Protein AF-C1BQA5-F1 (afdb_monomer)

Organism: Caligus rogercresseyi (NCBI:txid217165)

Secondary structure (DSSP, 8-state):
---PPPHHHHHHHTS-----GGGT-TT--SSEEETTEEE--TT--EEEEE-TTT--EEEEEE---HHHHHHHHHHHHHHHHHHTTS-HHHHHHHHHHHHHHHHHTHHHHHHHHHHHH---HHHHHHHHHHHHHHHHHHHHHTT-------------------

Sequence (162 aa):
MNRILSKSEYLFLHSKHTYSVRQISTLIEPKAFVNGSWVSSNSGAVFSVHDPSNGSHLIDVPDMDEHDTTKAILAASRAFKSWKETTGKERSQILRRFFNVCQEHQEELARILTLEQGKPLPEAKGEIVYGNSYLEWFSEEARRGYGDVSIERLSRIHKVQM

Solvent-accessible surface area (backbone atoms only — not comparable to full-atom values): 9691 Å² total; per-residue (Å²): 134,88,78,80,74,49,73,65,58,51,44,59,75,69,45,95,64,92,56,60,54,72,79,75,38,89,84,70,64,72,41,45,81,47,84,94,39,79,39,72,23,86,86,67,41,62,47,78,43,42,26,69,86,77,65,46,75,50,47,58,35,48,48,66,52,72,67,50,50,49,51,40,52,54,39,50,59,58,49,43,67,59,57,71,72,53,51,36,64,59,53,15,53,52,31,42,50,50,33,52,54,52,60,75,40,37,71,58,54,13,50,53,49,20,46,62,69,50,51,57,56,73,58,27,41,51,48,49,54,56,59,40,48,52,34,47,52,51,19,59,51,42,66,62,82,75,8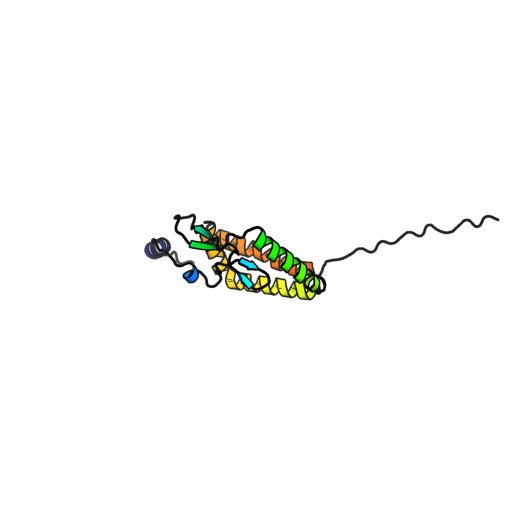2,86,86,84,81,79,79,77,78,77,91,78,83,89,74,134

Mean predicted aligned error: 9.85 Å

Foldseek 3Di:
DDDDDDPVSVVVVVPDDPDALCVLDVPD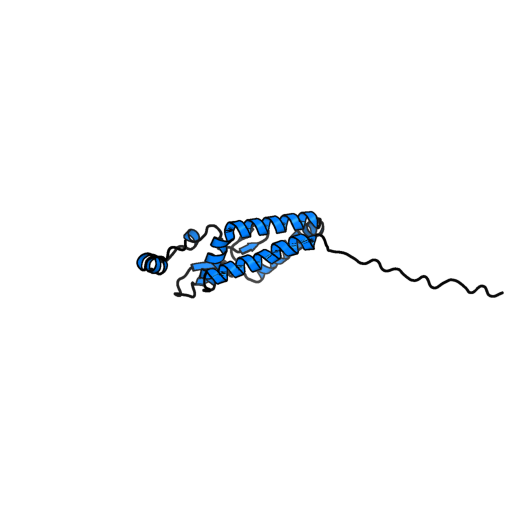DQADQALNDGDAAPVNDWDWFAFPVPRHTHGIHHPHDPVNVVRRVVSVVVVCVVVVVDALLVQLVVLVVVLVVLVVCLQSQLSVCCRRPVDDSVVSSVVSVVVSVVSNVSSVCSNVPDDDDDDDPDPDDDDPDD

Structure (mmCIF, N/CA/C/O backbone):
data_AF-C1BQA5-F1
#
_entry.id   AF-C1BQA5-F1
#
loop_
_atom_site.group_PDB
_atom_site.id
_atom_site.type_symbol
_atom_site.label_atom_id
_atom_site.label_alt_id
_atom_site.label_comp_id
_atom_site.label_asym_id
_atom_site.label_entity_id
_atom_site.label_seq_id
_atom_site.pdbx_PDB_ins_code
_atom_site.Cartn_x
_atom_site.Cartn_y
_atom_site.Cartn_z
_atom_site.occupancy
_atom_site.B_iso_or_equiv
_atom_site.auth_seq_id
_atom_site.auth_comp_id
_atom_site.auth_asym_id
_atom_site.auth_atom_id
_atom_site.pdbx_PDB_model_num
ATOM 1 N N . MET A 1 1 ? -19.105 -27.573 2.600 1.00 31.92 1 MET A N 1
ATOM 2 C CA . MET A 1 1 ? -20.212 -27.844 3.545 1.00 31.92 1 MET A CA 1
ATOM 3 C C . MET A 1 1 ? -20.204 -26.700 4.553 1.00 31.92 1 MET A C 1
ATOM 5 O O . MET A 1 1 ? -19.365 -26.691 5.442 1.00 31.92 1 MET A O 1
ATOM 9 N N . ASN A 1 2 ? -21.005 -25.654 4.318 1.00 35.59 2 ASN A N 1
ATOM 10 C CA . ASN A 1 2 ? -20.942 -24.411 5.097 1.00 35.59 2 ASN A CA 1
ATOM 11 C C . ASN A 1 2 ? -21.650 -24.612 6.438 1.00 35.59 2 ASN A C 1
ATOM 13 O O . ASN A 1 2 ? -22.877 -24.650 6.494 1.00 35.59 2 ASN A O 1
ATOM 17 N N . ARG A 1 3 ? -20.872 -24.787 7.510 1.00 49.88 3 ARG A N 1
ATOM 18 C CA . ARG A 1 3 ? -21.404 -24.886 8.869 1.00 49.88 3 ARG A CA 1
ATOM 19 C C . ARG A 1 3 ? -21.921 -23.511 9.292 1.00 49.88 3 ARG A C 1
ATOM 21 O O . ARG A 1 3 ? -21.149 -22.567 9.419 1.00 49.88 3 ARG A O 1
ATOM 28 N N . ILE A 1 4 ? -23.233 -23.419 9.493 1.00 49.12 4 ILE A N 1
ATOM 29 C CA . ILE A 1 4 ? -23.885 -22.254 10.092 1.00 49.12 4 ILE A CA 1
ATOM 30 C C . ILE A 1 4 ? -23.420 -22.181 11.549 1.00 49.12 4 ILE A C 1
ATOM 32 O O . ILE A 1 4 ? -23.564 -23.152 12.295 1.00 49.12 4 ILE A O 1
ATOM 36 N N . LEU A 1 5 ? -22.810 -21.056 11.923 1.00 45.22 5 LEU A N 1
ATOM 37 C CA . LEU A 1 5 ? -22.354 -20.812 13.289 1.00 45.22 5 LEU A CA 1
ATOM 38 C C . LEU A 1 5 ? -23.560 -20.767 14.233 1.00 45.22 5 LEU A C 1
ATOM 40 O O . LEU A 1 5 ? -24.602 -20.189 13.921 1.00 45.22 5 LEU A O 1
ATOM 44 N N . SER A 1 6 ? -23.413 -21.398 15.392 1.00 55.81 6 SER A N 1
ATOM 45 C CA . SER A 1 6 ? -24.415 -21.395 16.452 1.00 55.81 6 SER A CA 1
ATOM 46 C C . SER A 1 6 ? -24.659 -19.975 16.967 1.00 55.81 6 SER A C 1
ATOM 48 O O . SER A 1 6 ? -23.781 -19.114 16.924 1.00 55.81 6 SER A O 1
ATOM 50 N N . LYS A 1 7 ? -25.852 -19.720 17.513 1.00 46.25 7 LYS A N 1
ATOM 51 C CA . LYS A 1 7 ? -26.213 -18.406 18.069 1.00 46.25 7 LYS A CA 1
ATOM 52 C C . LYS A 1 7 ? -25.239 -17.950 19.169 1.00 46.25 7 LYS A C 1
ATOM 54 O O . LYS A 1 7 ? -25.018 -16.755 19.306 1.00 46.25 7 LYS A O 1
ATOM 59 N N . SER A 1 8 ? -24.614 -18.882 19.896 1.00 42.12 8 SER A N 1
ATOM 60 C CA . SER A 1 8 ? -23.537 -18.603 20.857 1.00 42.12 8 SER A CA 1
ATOM 61 C C . SER A 1 8 ? -22.206 -18.239 20.198 1.00 42.12 8 SER A C 1
ATOM 63 O O . SER A 1 8 ? -21.546 -17.339 20.690 1.00 42.12 8 SER A O 1
ATOM 65 N N . GLU A 1 9 ? -21.819 -18.866 19.081 1.00 50.47 9 GLU A N 1
ATOM 66 C CA . GLU A 1 9 ? -20.633 -18.463 18.299 1.00 50.47 9 GLU A CA 1
ATOM 67 C C . GLU A 1 9 ? -20.854 -17.090 17.636 1.00 50.47 9 GLU A C 1
ATOM 69 O O . GLU A 1 9 ? -19.953 -16.255 17.606 1.00 50.47 9 GLU A O 1
ATOM 74 N N . TYR A 1 10 ? -22.079 -16.814 17.179 1.00 49.88 10 TYR A N 1
ATOM 75 C CA . TYR A 1 10 ? -22.463 -15.512 16.635 1.00 49.88 10 TYR A CA 1
ATOM 76 C C . TYR A 1 10 ? -22.448 -14.428 17.721 1.00 49.88 10 TYR A C 1
ATOM 78 O O . TYR A 1 10 ? -21.870 -13.367 17.526 1.00 49.88 10 TYR A O 1
ATOM 86 N N . LEU A 1 11 ? -23.016 -14.700 18.900 1.00 40.97 11 LEU A N 1
ATOM 87 C CA . LEU A 1 11 ? -22.986 -13.777 20.040 1.00 40.97 11 LEU A CA 1
ATOM 88 C C . LEU A 1 11 ? -21.598 -13.654 20.684 1.00 40.97 11 LEU A C 1
ATOM 90 O O . LEU A 1 11 ? -21.316 -12.614 21.256 1.00 40.97 11 LEU A O 1
ATOM 94 N N . PHE A 1 12 ? -20.718 -14.651 20.561 1.00 48.50 12 PHE A N 1
ATOM 95 C CA . PHE A 1 12 ? -19.306 -14.555 20.954 1.00 48.50 12 PHE A CA 1
ATOM 96 C C . PHE A 1 12 ? -18.530 -13.612 20.024 1.00 48.50 12 PHE A C 1
ATOM 98 O O . PHE A 1 12 ? -17.755 -12.787 20.494 1.00 48.50 12 PHE A O 1
ATOM 105 N N . LEU A 1 13 ? -18.817 -13.644 18.718 1.00 47.22 13 LEU A N 1
ATOM 106 C CA . LEU A 1 13 ? -18.288 -12.665 17.760 1.00 47.22 13 LEU A CA 1
ATOM 107 C C . LEU A 1 13 ? -18.836 -11.242 17.982 1.00 47.22 13 LEU A C 1
ATOM 109 O O . LEU A 1 13 ? -18.157 -10.281 17.645 1.00 47.22 13 LEU A O 1
ATOM 113 N N . HIS A 1 14 ? -20.032 -11.102 18.566 1.00 42.47 14 HIS A N 1
ATOM 114 C CA . HIS A 1 14 ? -20.693 -9.811 18.833 1.00 42.47 14 HIS A CA 1
ATOM 115 C C . HIS A 1 14 ? -20.703 -9.436 20.332 1.00 42.47 14 HIS A C 1
ATOM 117 O O . HIS A 1 14 ? -21.406 -8.515 20.753 1.00 42.47 14 HIS A O 1
ATOM 123 N N . SER A 1 15 ? -19.940 -10.161 21.154 1.00 35.53 15 SER A N 1
ATOM 124 C CA . SER A 1 15 ? -19.760 -9.902 22.581 1.00 35.53 15 SER A CA 1
ATOM 125 C C . SER A 1 15 ? -18.833 -8.706 22.737 1.00 35.53 15 SER A C 1
ATOM 127 O O . SER A 1 15 ? -17.758 -8.680 22.144 1.00 35.53 15 SER A O 1
ATOM 129 N N . LYS A 1 16 ? -19.267 -7.720 23.531 1.00 43.41 16 LYS A N 1
ATOM 130 C CA . LYS A 1 16 ? -18.541 -6.493 23.881 1.00 43.41 16 LYS A CA 1
ATOM 131 C C . LYS A 1 16 ? -17.107 -6.811 24.310 1.00 43.41 16 LYS A C 1
ATOM 133 O O . LYS A 1 16 ? -16.848 -7.101 25.476 1.00 43.41 16 LYS A O 1
ATOM 138 N N . HIS A 1 17 ? -16.180 -6.734 23.372 1.00 42.66 17 HIS A N 1
ATOM 139 C CA . HIS A 1 17 ? -14.775 -6.973 23.621 1.00 42.66 17 HIS A CA 1
ATOM 140 C C . HIS A 1 17 ? -14.005 -5.743 23.170 1.00 42.66 17 HIS A C 1
ATOM 142 O O . HIS A 1 17 ? -13.917 -5.428 21.987 1.00 42.66 17 HIS A O 1
ATOM 148 N N . THR A 1 18 ? -13.457 -5.046 24.160 1.00 39.97 18 THR A N 1
ATOM 149 C CA . THR A 1 18 ? -12.314 -4.151 24.017 1.00 39.97 18 THR A CA 1
ATOM 150 C C . THR A 1 18 ? -11.139 -4.998 23.523 1.00 39.97 18 THR A C 1
ATOM 152 O O . THR A 1 18 ? -10.344 -5.498 24.317 1.00 39.97 18 THR A O 1
ATOM 155 N N . TYR A 1 19 ? -11.088 -5.282 22.224 1.00 43.78 19 TYR A N 1
ATOM 156 C CA . TYR A 1 19 ? -9.964 -5.985 21.625 1.00 43.78 19 TYR A CA 1
ATOM 157 C C . TYR A 1 19 ? -8.799 -5.005 21.492 1.00 43.78 19 TYR A C 1
ATOM 159 O O . TYR A 1 19 ? -8.950 -3.919 20.940 1.00 43.78 19 TYR A O 1
ATOM 167 N N . SER A 1 20 ? -7.619 -5.390 21.975 1.00 48.09 20 SER A N 1
ATOM 168 C CA . SER A 1 20 ? -6.384 -4.710 21.583 1.00 48.09 20 SER A CA 1
ATOM 169 C C . SER A 1 20 ? -6.154 -4.987 20.100 1.00 48.09 20 SER A C 1
ATOM 171 O O . SER A 1 20 ? -6.072 -6.148 19.702 1.00 48.09 20 SER A O 1
ATOM 173 N N . VAL A 1 21 ? -6.042 -3.953 19.266 1.00 53.16 21 VAL A N 1
ATOM 174 C CA . VAL A 1 21 ? -5.955 -4.095 17.800 1.00 53.16 21 VAL A CA 1
ATOM 175 C C . VAL A 1 21 ? -4.767 -4.947 17.330 1.00 53.16 21 VAL A C 1
ATOM 177 O O . VAL A 1 21 ? -4.845 -5.605 16.296 1.00 53.16 21 VAL A O 1
ATOM 180 N N . ARG A 1 22 ? -3.710 -5.086 18.139 1.00 50.19 22 ARG A N 1
ATOM 181 C CA . ARG A 1 22 ? -2.598 -6.018 17.857 1.00 50.19 22 ARG A CA 1
ATOM 182 C C . ARG A 1 22 ? -2.949 -7.504 18.011 1.00 50.19 22 ARG A C 1
ATOM 184 O O . ARG A 1 22 ? -2.192 -8.346 17.545 1.00 50.19 22 ARG A O 1
ATOM 191 N N . GLN A 1 23 ? -4.063 -7.845 18.657 1.00 53.44 23 GLN A N 1
ATOM 192 C CA . GLN A 1 23 ? -4.590 -9.216 18.692 1.00 53.44 23 GLN A CA 1
ATOM 193 C C . GLN A 1 23 ? -5.443 -9.547 17.457 1.00 53.44 23 GLN A C 1
ATOM 195 O O . GLN A 1 23 ? -5.795 -10.706 17.261 1.00 53.44 23 GLN A O 1
ATOM 200 N N . ILE A 1 24 ? -5.779 -8.544 16.639 1.00 61.78 24 ILE A N 1
ATOM 201 C CA . ILE A 1 24 ? -6.697 -8.674 15.503 1.00 61.78 24 ILE A CA 1
ATOM 202 C C . ILE A 1 24 ? -5.948 -9.043 14.217 1.00 61.78 24 ILE A C 1
ATOM 204 O O . ILE A 1 24 ? -6.417 -9.891 13.462 1.00 61.78 24 ILE A O 1
ATOM 208 N N . SER A 1 25 ? -4.783 -8.441 13.973 1.00 73.12 25 SER A N 1
ATOM 209 C CA . SER A 1 25 ? -3.871 -8.848 12.899 1.00 73.12 25 SER A CA 1
ATOM 210 C C . SER A 1 25 ? -2.454 -8.371 13.202 1.00 73.12 25 SER A C 1
ATOM 212 O O . SER A 1 25 ? -2.245 -7.285 13.745 1.00 73.12 25 SER A O 1
ATOM 214 N N . THR A 1 26 ? -1.471 -9.182 12.820 1.00 81.25 26 THR A N 1
ATOM 215 C CA . THR A 1 26 ? -0.046 -8.833 12.900 1.00 81.25 26 THR A CA 1
ATOM 216 C C . THR A 1 26 ? 0.371 -7.814 11.838 1.00 81.25 26 THR A C 1
ATOM 218 O O . THR A 1 26 ? 1.479 -7.290 11.912 1.00 81.25 26 THR A O 1
ATOM 221 N N . LEU A 1 27 ? -0.506 -7.511 10.875 1.00 87.81 27 LEU A N 1
ATOM 222 C CA . LEU A 1 27 ? -0.257 -6.557 9.792 1.00 87.81 27 LEU A CA 1
ATOM 223 C C . LEU A 1 27 ? -0.440 -5.097 10.215 1.00 87.81 27 LEU A C 1
ATOM 225 O O . LEU A 1 27 ? -0.037 -4.194 9.484 1.00 87.81 27 LEU A O 1
ATOM 229 N N . ILE A 1 28 ? -1.070 -4.849 11.365 1.00 90.12 28 ILE A N 1
ATOM 230 C CA . ILE A 1 28 ? -1.394 -3.493 11.801 1.00 90.12 28 ILE A CA 1
ATOM 231 C C . ILE A 1 28 ? -0.175 -2.855 12.463 1.00 90.12 28 ILE A C 1
ATOM 233 O O . ILE A 1 28 ? 0.241 -3.247 13.555 1.00 90.12 28 ILE A O 1
ATOM 237 N N . GLU A 1 29 ? 0.343 -1.808 11.829 1.00 91.94 29 GLU A N 1
ATOM 238 C CA . GLU A 1 29 ? 1.392 -0.957 12.379 1.00 91.94 29 GLU A CA 1
ATOM 239 C C . GLU A 1 29 ? 0.835 0.463 12.623 1.00 91.94 29 GLU A C 1
ATOM 241 O O . GLU A 1 29 ? 0.488 1.148 11.662 1.00 91.94 29 GLU A O 1
ATOM 246 N N . PRO A 1 30 ? 0.729 0.930 13.888 1.00 91.94 30 PRO A N 1
ATOM 247 C CA . PRO A 1 30 ? 0.170 2.243 14.260 1.00 91.94 30 PRO A CA 1
ATOM 248 C C . PRO A 1 30 ? 1.131 3.408 13.983 1.00 91.94 30 PRO A C 1
ATOM 250 O O . PRO A 1 30 ? 1.363 4.276 14.827 1.00 91.94 30 PRO A O 1
ATOM 253 N N . LYS A 1 31 ? 1.767 3.403 12.818 1.00 95.88 31 LYS A N 1
ATOM 254 C CA . LYS A 1 31 ? 2.757 4.395 12.410 1.00 95.88 31 LYS A CA 1
ATOM 255 C C . LYS A 1 31 ? 2.612 4.685 10.929 1.00 95.88 31 LYS A C 1
ATOM 257 O O . LYS A 1 31 ? 2.119 3.869 10.160 1.00 95.88 31 LYS A O 1
ATOM 262 N N . ALA A 1 32 ? 3.108 5.839 10.516 1.00 97.19 32 ALA A N 1
ATOM 263 C CA . ALA A 1 32 ? 3.225 6.164 9.107 1.00 97.19 32 ALA A CA 1
ATOM 264 C C . ALA A 1 32 ? 4.480 5.505 8.516 1.00 97.19 32 ALA A C 1
ATOM 266 O O . ALA A 1 32 ? 5.510 5.415 9.185 1.00 97.19 32 ALA A O 1
ATOM 267 N N . PHE A 1 33 ? 4.429 5.078 7.254 1.00 97.44 33 PHE A N 1
ATOM 268 C CA . PHE A 1 33 ? 5.596 4.539 6.554 1.00 97.44 33 PHE A CA 1
ATOM 269 C C . PHE A 1 33 ? 6.264 5.629 5.709 1.00 97.44 33 PHE A C 1
ATOM 271 O O . PHE A 1 33 ? 5.743 6.032 4.670 1.00 97.44 33 PHE A O 1
ATOM 278 N N . VAL A 1 34 ? 7.429 6.117 6.141 1.00 98.00 34 VAL A N 1
ATOM 279 C CA . VAL A 1 34 ? 8.175 7.191 5.468 1.00 98.00 34 VAL A CA 1
ATOM 280 C C . VAL A 1 34 ? 9.629 6.770 5.284 1.00 98.00 34 VAL A C 1
ATOM 282 O O . VAL A 1 34 ? 10.311 6.397 6.235 1.00 98.00 34 VAL A O 1
ATOM 285 N N . ASN A 1 35 ? 10.129 6.861 4.046 1.00 97.06 35 ASN A N 1
ATOM 286 C CA . ASN A 1 35 ? 11.531 6.578 3.704 1.00 97.06 35 ASN A CA 1
ATOM 287 C C . ASN A 1 35 ? 12.021 5.183 4.155 1.00 97.06 35 ASN A C 1
ATOM 289 O O . ASN A 1 35 ? 13.145 5.042 4.633 1.00 97.06 35 ASN A O 1
ATOM 293 N N . GLY A 1 36 ? 11.174 4.159 4.019 1.00 96.81 36 GLY A N 1
ATOM 294 C CA . GLY A 1 36 ? 11.521 2.783 4.392 1.00 96.81 36 GLY A CA 1
ATOM 295 C C . GLY A 1 36 ? 11.373 2.458 5.882 1.00 96.81 36 GLY A C 1
ATOM 296 O O . GLY A 1 36 ? 11.729 1.353 6.280 1.00 96.81 36 GLY A O 1
ATOM 297 N N . SER A 1 37 ? 10.847 3.384 6.690 1.00 97.25 37 SER A N 1
ATOM 298 C CA . SER A 1 37 ? 10.742 3.237 8.143 1.00 97.25 37 SER A CA 1
ATOM 299 C C . SER A 1 37 ? 9.356 3.601 8.661 1.00 97.25 37 SER A C 1
ATOM 301 O O . SER A 1 37 ? 8.689 4.489 8.133 1.00 97.25 37 SER A O 1
ATOM 303 N N . TRP A 1 38 ? 8.959 2.955 9.754 1.00 97.38 38 TRP A N 1
ATOM 304 C CA . TRP A 1 38 ? 7.752 3.284 10.506 1.00 97.38 38 TRP A CA 1
ATOM 305 C C . TRP A 1 38 ? 8.021 4.420 11.495 1.00 97.38 38 TRP A C 1
ATOM 307 O O . TRP A 1 38 ? 8.855 4.278 12.394 1.00 97.38 38 TRP A O 1
ATOM 317 N N . VAL A 1 39 ? 7.318 5.541 11.341 1.00 97.38 39 VAL A N 1
ATOM 318 C CA . VAL A 1 39 ? 7.543 6.783 12.093 1.00 97.38 39 VAL A CA 1
ATOM 319 C C . VAL A 1 39 ? 6.260 7.311 12.737 1.00 97.38 39 VAL A C 1
ATOM 321 O O . VAL A 1 39 ? 5.153 7.094 12.245 1.00 97.38 39 VAL A O 1
ATOM 324 N N . SER A 1 40 ? 6.429 8.012 13.855 1.00 97.75 40 SER A N 1
ATOM 325 C CA . SER A 1 40 ? 5.379 8.818 14.487 1.00 97.75 40 SER A CA 1
ATOM 326 C C . SER A 1 40 ? 5.380 10.241 13.916 1.00 97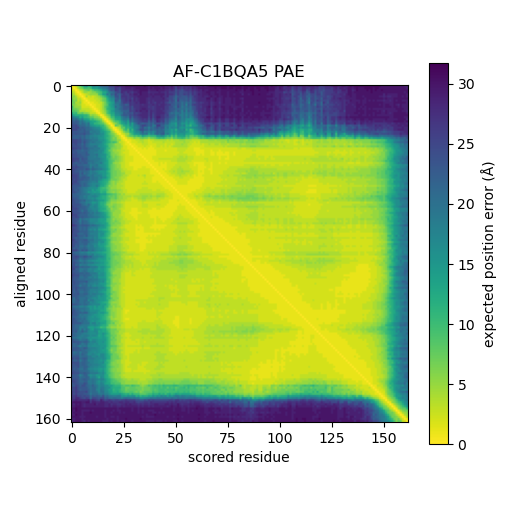.75 40 SER A C 1
ATOM 328 O O . SER A 1 40 ? 6.354 10.641 13.276 1.00 97.75 40 SER A O 1
ATOM 330 N N . SER A 1 41 ? 4.312 10.997 14.182 1.00 97.44 41 SER A N 1
ATOM 331 C CA . SER A 1 41 ? 4.219 12.424 13.850 1.00 97.44 41 SER A CA 1
ATOM 332 C C . SER A 1 41 ? 5.325 13.207 14.549 1.00 97.44 41 SER A C 1
ATOM 334 O O . SER A 1 41 ? 5.650 12.934 15.709 1.00 97.44 41 SER A O 1
ATOM 336 N N . ASN A 1 42 ? 5.901 14.193 13.864 1.00 95.62 42 ASN A N 1
ATOM 337 C CA . ASN A 1 42 ? 6.939 15.051 14.426 1.00 95.62 42 ASN A CA 1
ATOM 338 C C . ASN A 1 42 ? 6.424 15.885 15.605 1.00 95.62 42 ASN A C 1
ATOM 340 O O . ASN A 1 42 ? 7.177 16.146 16.540 1.00 95.62 42 ASN A O 1
ATOM 344 N N . SER A 1 43 ? 5.148 16.275 15.577 1.00 96.56 43 SER A N 1
ATOM 345 C CA . SER A 1 43 ? 4.489 16.970 16.690 1.00 96.56 43 SER A CA 1
ATOM 346 C C . SER A 1 43 ? 4.127 16.034 17.853 1.00 96.56 43 SER A C 1
ATOM 348 O O . SER A 1 43 ? 3.794 16.500 18.941 1.00 96.56 43 SER A O 1
ATOM 350 N N . GLY A 1 44 ? 4.180 14.714 17.634 1.00 96.75 44 GLY A N 1
ATOM 351 C CA . GLY A 1 44 ? 3.655 13.702 18.549 1.00 96.75 44 GLY A CA 1
ATOM 352 C C . GLY A 1 44 ? 2.127 13.584 18.537 1.00 96.75 44 GLY A C 1
ATOM 353 O O . GLY A 1 44 ? 1.591 12.778 19.295 1.00 96.75 44 GLY A O 1
ATOM 354 N N . ALA A 1 45 ? 1.430 14.356 17.696 1.00 97.88 45 ALA A N 1
ATOM 355 C CA . ALA A 1 45 ? -0.019 14.298 17.578 1.00 97.88 45 ALA A CA 1
ATOM 356 C C . ALA A 1 45 ? -0.488 12.961 16.987 1.00 97.88 45 ALA A C 1
ATOM 358 O O . ALA A 1 45 ? 0.165 12.351 16.131 1.00 97.88 45 ALA A O 1
ATOM 359 N N . VAL A 1 46 ? -1.645 12.514 17.462 1.00 98.31 46 VAL A N 1
ATOM 360 C CA . VAL A 1 46 ? -2.334 11.304 17.013 1.00 98.31 46 VAL A CA 1
ATOM 361 C C . VAL A 1 46 ? -3.830 11.577 16.947 1.00 98.31 46 VAL A C 1
ATOM 363 O O . VAL A 1 46 ? -4.336 12.427 17.682 1.00 98.31 46 VAL A O 1
ATOM 366 N N . PHE A 1 47 ? -4.539 10.816 16.120 1.00 97.12 47 PHE A N 1
ATOM 367 C CA . PHE A 1 47 ? -5.995 10.760 16.144 1.00 97.12 47 PHE A CA 1
ATOM 368 C C . PHE A 1 47 ? -6.477 9.315 16.265 1.00 97.12 47 PHE A C 1
ATOM 370 O O . PHE A 1 47 ? -5.813 8.373 15.824 1.00 97.12 47 PHE A O 1
ATOM 377 N N . SER A 1 48 ? -7.644 9.152 16.882 1.00 96.38 48 SER A N 1
ATOM 378 C CA . SER A 1 48 ? -8.235 7.848 17.156 1.00 96.38 48 SER A CA 1
ATOM 379 C C . SER A 1 48 ? -9.093 7.354 15.995 1.00 96.38 48 SER A C 1
ATOM 381 O O . SER A 1 48 ? -9.939 8.078 15.469 1.00 96.38 48 SER A O 1
ATOM 383 N N . VAL A 1 49 ? -8.915 6.086 15.641 1.00 94.81 49 VAL A N 1
ATOM 384 C CA . VAL A 1 49 ? -9.782 5.327 14.738 1.00 94.81 49 VAL A CA 1
ATOM 385 C C . VAL A 1 49 ? -10.740 4.497 15.586 1.00 94.81 49 VAL A C 1
ATOM 387 O O . VAL A 1 49 ? -10.333 3.862 16.562 1.00 94.81 49 VAL A O 1
ATOM 390 N N . HIS A 1 50 ? -12.017 4.497 15.214 1.00 93.25 50 HIS A N 1
ATOM 391 C CA . HIS A 1 50 ? -13.084 3.817 15.943 1.00 93.25 50 HIS A CA 1
ATOM 392 C C . HIS A 1 50 ? -13.798 2.807 15.050 1.00 93.25 50 HIS A C 1
ATOM 394 O O . HIS A 1 50 ? -13.927 3.027 13.850 1.00 93.25 50 HIS A O 1
ATOM 400 N N . ASP A 1 51 ? -14.303 1.732 15.651 1.00 90.44 51 ASP A N 1
ATOM 401 C CA . ASP A 1 51 ? -15.165 0.764 14.979 1.00 90.44 51 ASP A CA 1
ATOM 402 C C . ASP A 1 51 ? -16.543 1.407 14.735 1.00 90.44 51 ASP A C 1
ATOM 404 O O . ASP A 1 51 ? -17.250 1.728 15.697 1.00 90.44 51 ASP A O 1
ATOM 408 N N . PRO A 1 52 ? -16.976 1.592 13.478 1.00 93.38 52 PRO A N 1
ATOM 409 C CA . PRO A 1 52 ? -18.238 2.259 13.175 1.00 93.38 52 PRO A CA 1
ATOM 410 C C . PRO A 1 52 ? -19.473 1.450 13.594 1.00 93.38 52 PRO A C 1
ATOM 412 O O . PRO A 1 52 ? -20.560 2.014 13.706 1.00 93.38 52 PRO A O 1
ATOM 415 N N . SER A 1 53 ? -19.343 0.144 13.849 1.00 89.56 53 SER A N 1
ATOM 416 C CA . SER A 1 53 ? -20.465 -0.712 14.251 1.00 89.56 53 SER A CA 1
ATOM 417 C C . SER A 1 53 ? -20.890 -0.513 15.710 1.00 89.56 53 SER A C 1
ATOM 419 O O . SER A 1 53 ? -22.040 -0.782 16.063 1.00 89.56 53 SER A O 1
ATOM 421 N N . ASN A 1 54 ? -19.974 -0.059 16.572 1.00 88.94 54 ASN A N 1
ATOM 422 C CA . ASN A 1 54 ? -20.193 0.025 18.021 1.00 88.94 54 ASN A CA 1
ATOM 423 C C . ASN A 1 54 ? -19.541 1.248 18.700 1.00 88.94 54 ASN A C 1
ATOM 425 O O . ASN A 1 54 ? -19.767 1.467 19.891 1.00 88.94 54 ASN A O 1
ATOM 429 N N . GLY A 1 55 ? -18.753 2.041 17.970 1.00 90.00 55 GLY A N 1
ATOM 430 C CA . GLY A 1 55 ? -18.053 3.233 18.452 1.00 90.00 55 GLY A CA 1
ATOM 431 C C . GLY A 1 55 ? -16.819 2.961 19.318 1.00 90.00 55 GLY A C 1
ATOM 432 O O . GLY A 1 55 ? -16.234 3.903 19.856 1.00 90.00 55 GLY A O 1
ATOM 433 N N . SER A 1 56 ? -16.416 1.702 19.502 1.00 89.25 56 SER A N 1
ATOM 434 C CA . SER A 1 56 ? -15.249 1.362 20.317 1.00 89.25 56 SER A CA 1
ATOM 435 C C . SER A 1 56 ? -13.961 1.883 19.684 1.00 89.25 56 SER A C 1
ATOM 437 O O . SER A 1 56 ? -13.830 1.967 18.466 1.00 89.25 56 SER A O 1
ATOM 439 N N . HIS A 1 57 ? -13.013 2.288 20.528 1.00 91.44 57 HIS A N 1
ATOM 440 C CA . HIS A 1 57 ? -11.676 2.671 20.085 1.00 91.44 57 HIS A CA 1
ATOM 441 C C . HIS A 1 57 ? -10.949 1.451 19.516 1.00 91.44 57 HIS A C 1
ATOM 443 O O . HIS A 1 57 ? -10.904 0.404 20.162 1.00 91.44 57 HIS A O 1
ATOM 449 N N . LEU A 1 58 ? -10.396 1.605 18.314 1.00 89.62 58 LEU A N 1
ATOM 450 C CA . LEU A 1 58 ? -9.533 0.615 17.691 1.00 89.62 58 LEU A CA 1
ATOM 451 C C . LEU A 1 58 ? -8.075 0.983 17.976 1.00 89.62 58 LEU A C 1
ATOM 453 O O . LEU A 1 58 ? -7.365 0.284 18.701 1.00 89.62 58 LEU A O 1
ATOM 457 N N . ILE A 1 59 ? -7.597 2.070 17.380 1.00 92.81 59 ILE A N 1
ATOM 458 C CA . ILE A 1 59 ? -6.172 2.389 17.369 1.00 92.81 59 ILE A CA 1
ATOM 459 C C . ILE A 1 59 ? -5.958 3.889 17.220 1.00 92.81 59 ILE A C 1
ATOM 461 O O . ILE A 1 59 ? -6.757 4.568 16.583 1.00 92.81 59 ILE A O 1
ATOM 465 N N . ASP A 1 60 ? -4.864 4.393 17.781 1.00 95.00 60 ASP A N 1
ATOM 466 C CA . ASP A 1 60 ? -4.396 5.749 17.505 1.00 95.00 60 ASP A CA 1
ATOM 467 C C . ASP A 1 60 ? -3.345 5.704 16.398 1.00 95.00 60 ASP A C 1
ATOM 469 O O . ASP A 1 60 ? -2.410 4.897 16.447 1.00 95.00 60 ASP A O 1
ATOM 473 N N . VAL A 1 61 ? -3.495 6.574 15.402 1.00 96.31 61 VAL A N 1
ATOM 474 C CA . VAL A 1 61 ? -2.550 6.715 14.290 1.00 96.31 61 VAL A CA 1
ATOM 475 C C . VAL A 1 61 ? -1.969 8.131 14.265 1.00 96.31 61 VAL A C 1
ATOM 477 O O . VAL A 1 61 ? -2.622 9.064 14.735 1.00 96.31 61 VAL A O 1
ATOM 480 N N . PRO A 1 62 ? -0.737 8.320 13.755 1.00 98.00 62 PRO A N 1
ATOM 481 C CA . PRO A 1 62 ? -0.113 9.637 13.708 1.00 98.00 62 PRO A CA 1
ATOM 482 C C . PRO A 1 62 ? -0.941 10.665 12.933 1.00 98.00 62 PRO A C 1
ATOM 484 O O . PRO A 1 62 ? -1.327 10.417 11.791 1.00 98.00 62 PRO A O 1
ATOM 487 N N . ASP A 1 63 ? -1.130 11.839 13.532 1.00 98.25 63 ASP A N 1
ATOM 488 C CA . ASP A 1 63 ? -1.662 13.018 12.851 1.00 98.25 63 ASP A CA 1
ATOM 489 C C . ASP A 1 63 ? -0.478 13.800 12.260 1.00 98.25 63 ASP A C 1
ATOM 491 O O . ASP A 1 63 ? 0.264 14.488 12.971 1.00 98.25 63 ASP A O 1
ATOM 495 N N . MET A 1 64 ? -0.196 13.547 10.980 1.00 98.00 64 MET A N 1
ATOM 496 C CA . MET A 1 64 ? 1.003 14.033 10.289 1.00 98.00 64 MET A CA 1
ATOM 497 C C . MET A 1 64 ? 0.779 15.452 9.765 1.00 98.00 64 MET A C 1
ATOM 499 O O . MET A 1 64 ? -0.197 15.715 9.064 1.00 98.00 64 MET A O 1
ATOM 503 N N . ASP A 1 65 ? 1.720 16.351 10.048 1.00 97.69 65 ASP A N 1
ATOM 504 C CA . ASP A 1 65 ? 1.627 17.755 9.647 1.00 97.69 65 ASP A CA 1
ATOM 505 C C . ASP A 1 65 ? 2.353 18.062 8.315 1.00 97.69 65 ASP A C 1
ATOM 507 O O . ASP A 1 65 ? 2.833 17.182 7.583 1.00 97.69 65 ASP A O 1
ATOM 511 N N . GLU A 1 66 ? 2.434 19.350 7.971 1.00 98.19 66 GLU A N 1
ATOM 512 C CA . GLU A 1 66 ? 3.148 19.837 6.785 1.00 98.19 66 GLU A CA 1
ATOM 513 C C . GLU A 1 66 ? 4.644 19.470 6.805 1.00 98.19 66 GLU A C 1
ATOM 515 O O . GLU A 1 66 ? 5.234 19.159 5.763 1.00 98.19 66 GLU A O 1
ATOM 520 N N . HIS A 1 67 ? 5.277 19.476 7.980 1.00 97.25 67 HIS A N 1
ATOM 521 C CA . HIS A 1 67 ? 6.695 19.174 8.119 1.00 97.25 67 HIS A CA 1
ATOM 522 C C . HIS A 1 67 ? 6.969 17.686 7.876 1.00 97.25 67 HIS A C 1
ATOM 524 O O . HIS A 1 67 ? 7.905 17.332 7.149 1.00 97.25 67 HIS A O 1
ATOM 530 N N . ASP A 1 68 ? 6.123 16.814 8.418 1.00 97.94 68 ASP A N 1
ATOM 531 C CA . ASP A 1 68 ? 6.164 15.378 8.149 1.00 97.94 68 ASP A CA 1
ATOM 532 C C . ASP A 1 68 ? 5.939 15.064 6.668 1.00 97.94 68 ASP A C 1
ATOM 534 O O . ASP A 1 68 ? 6.701 14.306 6.053 1.00 97.94 68 ASP A O 1
ATOM 538 N N . THR A 1 69 ? 4.957 15.728 6.059 1.00 98.19 69 THR A N 1
ATOM 539 C CA . THR A 1 69 ? 4.670 15.609 4.624 1.00 98.19 69 THR A CA 1
ATOM 540 C C . THR A 1 69 ? 5.863 16.064 3.779 1.00 98.19 69 THR A C 1
ATOM 542 O O . THR A 1 69 ? 6.270 15.378 2.837 1.00 98.19 69 THR A O 1
ATOM 545 N N . THR A 1 70 ? 6.508 17.171 4.154 1.00 98.38 70 THR A N 1
ATOM 546 C CA . THR A 1 70 ? 7.720 17.671 3.488 1.00 98.38 70 THR A CA 1
ATOM 547 C C . THR A 1 70 ? 8.854 16.644 3.542 1.00 98.38 70 THR A C 1
ATOM 549 O O . THR A 1 70 ? 9.512 16.391 2.526 1.00 98.38 70 THR A O 1
ATOM 552 N N . LYS A 1 71 ? 9.070 15.980 4.688 1.00 97.56 71 LYS A N 1
ATOM 553 C CA . LYS A 1 71 ? 10.061 14.891 4.803 1.00 97.56 71 LYS A CA 1
ATOM 554 C C . LYS A 1 71 ? 9.748 13.741 3.844 1.00 97.56 71 LYS A C 1
ATOM 556 O O . LYS A 1 71 ? 10.668 13.243 3.186 1.00 97.56 71 LYS A O 1
ATOM 561 N N . ALA A 1 72 ? 8.479 13.345 3.735 1.00 98.44 72 ALA A N 1
ATOM 562 C CA . ALA A 1 72 ? 8.042 12.283 2.831 1.00 98.44 72 ALA A CA 1
ATOM 563 C C . ALA A 1 72 ? 8.264 12.648 1.353 1.00 98.44 72 ALA A C 1
ATOM 565 O O . ALA A 1 72 ? 8.818 11.841 0.603 1.00 98.44 72 ALA A O 1
ATOM 566 N N . ILE A 1 73 ? 7.944 13.883 0.950 1.00 98.69 73 ILE A N 1
ATOM 567 C CA . ILE A 1 73 ? 8.183 14.392 -0.413 1.00 98.69 73 ILE A CA 1
ATOM 568 C C . ILE 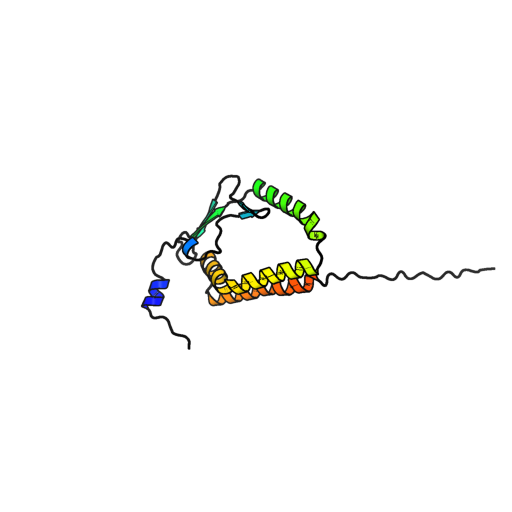A 1 73 ? 9.674 14.364 -0.751 1.00 98.69 73 ILE A C 1
ATOM 570 O O . ILE A 1 73 ? 10.076 13.862 -1.804 1.00 98.69 73 ILE A O 1
ATOM 574 N N . LEU A 1 74 ? 10.522 14.871 0.147 1.00 98.56 74 LEU A N 1
ATOM 575 C CA . LEU A 1 74 ? 11.967 14.888 -0.072 1.00 98.56 74 LEU A CA 1
ATOM 576 C C . LEU A 1 74 ? 12.541 13.467 -0.159 1.00 98.56 74 LEU A C 1
ATOM 578 O O . LEU A 1 74 ? 13.430 13.215 -0.974 1.00 98.56 74 LEU A O 1
ATOM 582 N N . ALA A 1 75 ? 12.035 12.530 0.647 1.00 98.56 75 ALA A N 1
ATOM 583 C CA . ALA A 1 75 ? 12.403 11.119 0.559 1.00 98.56 75 ALA A CA 1
ATOM 584 C C . ALA A 1 75 ? 11.994 10.493 -0.781 1.00 98.56 75 ALA A C 1
ATOM 586 O O . ALA A 1 75 ? 12.839 9.890 -1.445 1.00 98.56 75 ALA A O 1
ATOM 587 N N . ALA A 1 76 ? 10.750 10.699 -1.221 1.00 98.62 76 ALA A N 1
ATOM 588 C CA . ALA A 1 76 ? 10.262 10.211 -2.508 1.00 98.62 76 ALA A CA 1
ATOM 589 C C . ALA A 1 76 ? 11.067 10.792 -3.684 1.00 98.62 76 ALA A C 1
ATOM 591 O O . ALA A 1 76 ? 11.490 10.051 -4.569 1.00 98.62 76 ALA A O 1
ATOM 592 N N . SER A 1 77 ? 11.371 12.095 -3.658 1.00 98.56 77 SER A N 1
ATOM 593 C CA . SER A 1 77 ? 12.195 12.768 -4.674 1.00 98.56 77 SER A CA 1
ATOM 594 C C . SER A 1 77 ? 13.610 12.183 -4.765 1.00 98.56 77 SER A C 1
ATOM 596 O O . SER A 1 77 ? 14.135 11.965 -5.860 1.00 98.56 77 SER A O 1
ATOM 598 N N . ARG A 1 78 ? 14.231 11.852 -3.623 1.00 98.56 78 ARG A N 1
ATOM 599 C CA . ARG A 1 78 ? 15.528 11.156 -3.606 1.00 98.56 78 ARG A CA 1
ATOM 600 C C . ARG A 1 78 ? 15.419 9.736 -4.162 1.00 98.56 78 ARG A C 1
ATOM 602 O O . ARG A 1 78 ? 16.228 9.376 -5.013 1.00 98.56 78 ARG A O 1
ATOM 609 N N . ALA A 1 79 ? 14.429 8.962 -3.718 1.00 98.38 79 ALA A N 1
ATOM 610 C CA . ALA A 1 79 ? 14.219 7.583 -4.161 1.00 98.38 79 ALA A CA 1
ATOM 611 C C . ALA A 1 79 ? 13.887 7.490 -5.659 1.00 98.38 79 ALA A C 1
ATOM 613 O O . ALA A 1 79 ? 14.321 6.559 -6.333 1.00 98.38 79 ALA A O 1
ATOM 614 N N . PHE A 1 80 ? 13.190 8.485 -6.215 1.00 98.50 80 PHE A N 1
ATOM 615 C CA . PHE A 1 80 ? 12.866 8.537 -7.639 1.00 98.50 80 PHE A CA 1
ATOM 616 C C . PHE A 1 80 ? 14.115 8.510 -8.528 1.00 98.50 80 PHE A C 1
ATOM 618 O O . PHE A 1 80 ? 14.095 7.890 -9.590 1.00 98.50 80 PHE A O 1
ATOM 625 N N . LYS A 1 81 ? 15.222 9.128 -8.085 1.00 98.38 81 LYS A N 1
ATOM 626 C CA . LYS A 1 81 ? 16.471 9.180 -8.859 1.00 98.38 81 LYS A CA 1
ATOM 627 C C . LYS A 1 81 ? 17.029 7.795 -9.174 1.00 98.38 81 LYS A C 1
ATOM 629 O O . LYS A 1 81 ? 17.546 7.623 -10.269 1.00 98.38 81 LYS A O 1
ATOM 634 N N . SER A 1 82 ? 16.923 6.839 -8.250 1.00 97.50 82 SER A N 1
ATOM 635 C CA . SER A 1 82 ? 17.333 5.450 -8.481 1.00 97.50 82 SER A CA 1
ATOM 636 C C . SER A 1 82 ? 16.191 4.601 -9.036 1.00 97.50 82 SER A C 1
ATOM 638 O O . SER A 1 82 ? 16.415 3.786 -9.925 1.00 97.50 82 SER A O 1
ATOM 640 N N . TRP A 1 83 ? 14.954 4.813 -8.577 1.00 98.00 83 TRP A N 1
ATOM 641 C CA . TRP A 1 83 ? 13.794 4.052 -9.046 1.00 98.00 83 TRP A CA 1
ATOM 642 C C . TRP A 1 83 ? 13.543 4.213 -10.548 1.00 98.00 83 TRP A C 1
ATOM 644 O O . TRP A 1 83 ? 13.254 3.226 -11.221 1.00 98.00 83 TRP A O 1
ATOM 654 N N . LYS A 1 84 ? 13.688 5.423 -11.102 1.00 97.31 84 LYS A N 1
ATOM 655 C CA . LYS A 1 84 ? 13.473 5.673 -12.538 1.00 97.31 84 LYS A CA 1
ATOM 656 C C . LYS A 1 84 ? 14.454 4.917 -13.441 1.00 97.31 84 LYS A C 1
ATOM 658 O O . LYS A 1 84 ? 14.108 4.619 -14.577 1.00 97.31 84 LYS A O 1
ATOM 663 N N . GLU A 1 85 ? 15.639 4.594 -12.923 1.00 97.69 85 GLU A N 1
ATOM 664 C CA . GLU A 1 85 ? 16.690 3.865 -13.645 1.00 97.69 85 GLU A CA 1
ATOM 665 C C . GLU A 1 85 ? 16.477 2.344 -13.611 1.00 97.69 85 GLU A C 1
ATOM 667 O O . GLU A 1 85 ? 17.147 1.606 -14.328 1.00 97.69 85 GLU A O 1
ATOM 672 N N . THR A 1 86 ? 15.535 1.850 -12.798 1.00 97.69 86 THR A N 1
ATOM 673 C CA . THR A 1 86 ? 15.169 0.428 -12.811 1.00 97.69 86 THR A CA 1
ATOM 674 C C . THR A 1 86 ? 14.563 0.039 -14.159 1.00 97.69 86 THR A C 1
ATOM 676 O O . THR A 1 86 ? 13.950 0.841 -14.870 1.00 97.69 86 THR A O 1
ATOM 679 N N . THR A 1 87 ? 14.685 -1.227 -14.526 1.00 97.50 87 THR A N 1
ATOM 680 C CA . THR A 1 87 ? 14.054 -1.768 -15.728 1.00 97.50 87 THR A CA 1
ATOM 681 C C . THR A 1 87 ? 12.567 -2.045 -15.496 1.00 97.50 87 THR A C 1
ATOM 683 O O . THR A 1 87 ? 12.119 -2.323 -14.380 1.00 97.50 87 THR A O 1
ATOM 686 N N . GLY A 1 88 ? 11.778 -2.067 -16.577 1.00 97.69 88 GLY A N 1
ATOM 687 C CA . GLY A 1 88 ? 10.373 -2.490 -16.506 1.00 97.69 88 GLY A CA 1
ATOM 688 C C . GLY A 1 88 ? 10.199 -3.904 -15.930 1.00 97.69 88 GLY A C 1
ATOM 689 O O . GLY A 1 88 ? 9.223 -4.177 -15.235 1.00 97.69 88 GLY A O 1
ATOM 690 N N . LYS A 1 89 ? 11.178 -4.796 -16.148 1.00 98.00 89 LYS A N 1
ATOM 691 C CA . LYS A 1 89 ? 11.179 -6.160 -15.597 1.00 98.00 89 LYS A CA 1
ATOM 692 C C . LYS A 1 89 ? 11.373 -6.175 -14.077 1.00 98.00 89 LYS A C 1
ATOM 694 O O . LYS A 1 89 ? 10.663 -6.909 -13.398 1.00 98.00 89 LYS A O 1
ATOM 699 N N . GLU A 1 90 ? 12.297 -5.387 -13.536 1.00 98.12 90 GLU A N 1
ATOM 700 C CA . GLU A 1 90 ? 12.522 -5.321 -12.083 1.00 98.12 90 GLU A CA 1
ATOM 701 C C . GLU A 1 90 ? 11.300 -4.756 -11.356 1.00 98.12 90 GLU A C 1
ATOM 703 O O . GLU A 1 90 ? 10.848 -5.332 -10.364 1.00 98.12 90 GLU A O 1
ATOM 708 N N . ARG A 1 91 ? 10.699 -3.686 -11.897 1.00 98.31 91 ARG A N 1
ATOM 709 C CA . ARG A 1 91 ? 9.452 -3.121 -11.356 1.00 98.31 91 ARG A CA 1
ATOM 710 C C . ARG A 1 91 ? 8.301 -4.122 -11.398 1.00 98.31 91 ARG A C 1
ATOM 712 O O . ARG A 1 91 ? 7.613 -4.294 -10.396 1.00 98.31 91 ARG A O 1
ATOM 719 N N . SER A 1 92 ? 8.147 -4.827 -12.521 1.00 98.44 92 SER A N 1
ATOM 720 C CA . SER A 1 92 ? 7.176 -5.917 -12.682 1.00 98.44 92 SER A CA 1
ATOM 721 C C . SER A 1 92 ? 7.323 -6.972 -11.582 1.00 98.44 92 SER A C 1
ATOM 723 O O . SER A 1 92 ? 6.356 -7.327 -10.914 1.00 98.44 92 SER A O 1
ATOM 725 N N . GLN A 1 93 ? 8.551 -7.417 -11.309 1.00 98.44 93 GLN A N 1
ATOM 726 C CA . GLN A 1 93 ? 8.814 -8.409 -10.267 1.00 98.44 93 GLN A CA 1
ATOM 727 C C . GLN A 1 93 ? 8.496 -7.896 -8.857 1.00 98.44 93 GLN A C 1
ATOM 729 O O . GLN A 1 93 ? 8.017 -8.670 -8.031 1.00 98.44 93 GLN A O 1
ATOM 734 N N . ILE A 1 94 ? 8.757 -6.618 -8.566 1.00 98.19 94 ILE A N 1
ATOM 735 C CA . ILE A 1 94 ? 8.413 -6.003 -7.275 1.00 98.19 94 ILE A CA 1
ATOM 736 C C . ILE A 1 94 ? 6.895 -5.976 -7.082 1.00 98.19 94 ILE A C 1
ATOM 738 O O . ILE A 1 94 ? 6.410 -6.465 -6.063 1.00 98.19 94 ILE A O 1
ATOM 742 N N . LEU A 1 95 ? 6.150 -5.478 -8.072 1.00 98.31 95 LEU A N 1
ATOM 743 C CA . LEU A 1 95 ? 4.686 -5.417 -8.022 1.00 98.31 95 LEU A CA 1
ATOM 744 C C . LEU A 1 95 ? 4.062 -6.814 -7.925 1.00 98.31 95 LEU A C 1
ATOM 746 O O . LEU A 1 95 ? 3.148 -7.024 -7.134 1.00 98.31 95 LEU A O 1
ATOM 750 N N . ARG A 1 96 ? 4.613 -7.802 -8.640 1.00 98.38 96 ARG A N 1
ATOM 751 C CA . ARG A 1 96 ? 4.146 -9.192 -8.560 1.00 98.38 96 ARG A CA 1
ATOM 752 C C . ARG A 1 96 ? 4.383 -9.818 -7.188 1.00 98.38 96 ARG A C 1
ATOM 754 O O . ARG A 1 96 ? 3.533 -10.562 -6.708 1.00 98.38 96 ARG A O 1
ATOM 761 N N . ARG A 1 97 ? 5.511 -9.514 -6.534 1.00 98.44 97 ARG A N 1
ATOM 762 C CA . ARG A 1 97 ? 5.737 -9.937 -5.143 1.00 98.44 97 ARG A CA 1
ATOM 763 C C . ARG A 1 97 ? 4.739 -9.281 -4.197 1.00 98.44 97 ARG A C 1
ATOM 765 O O . ARG A 1 97 ? 4.221 -9.972 -3.330 1.00 98.44 97 ARG A O 1
ATOM 772 N N . PHE A 1 98 ? 4.443 -7.996 -4.388 1.00 98.31 98 PHE A N 1
ATOM 773 C CA . PHE A 1 98 ? 3.438 -7.310 -3.580 1.00 98.31 98 PHE A CA 1
ATOM 774 C C . PHE A 1 98 ? 2.056 -7.959 -3.751 1.00 98.31 98 PHE A C 1
ATOM 776 O O . PHE A 1 98 ? 1.432 -8.323 -2.760 1.00 98.31 98 PHE A O 1
ATOM 783 N N . PHE A 1 99 ? 1.647 -8.240 -4.992 1.00 98.50 99 PHE A N 1
ATOM 784 C CA . PHE A 1 99 ? 0.416 -8.978 -5.275 1.00 98.50 99 PHE A CA 1
ATOM 785 C C . PHE A 1 99 ? 0.335 -10.308 -4.510 1.00 98.50 99 PHE A C 1
ATOM 787 O O . PHE A 1 99 ? -0.678 -10.594 -3.873 1.00 98.50 99 PHE A O 1
ATOM 794 N N . ASN A 1 100 ? 1.410 -11.103 -4.542 1.00 98.19 100 ASN A N 1
ATOM 795 C CA . ASN A 1 100 ? 1.454 -12.400 -3.866 1.00 98.19 100 ASN A CA 1
ATOM 796 C C . ASN A 1 100 ? 1.296 -12.262 -2.344 1.00 98.19 100 ASN A C 1
ATOM 798 O O . ASN A 1 100 ? 0.533 -13.018 -1.753 1.00 98.19 100 ASN A O 1
ATOM 802 N N . VAL A 1 101 ? 1.968 -11.284 -1.725 1.00 97.31 101 VAL A N 1
ATOM 803 C CA . VAL A 1 101 ? 1.849 -11.025 -0.278 1.00 97.31 101 VAL A CA 1
ATOM 804 C C . VAL A 1 101 ? 0.428 -10.574 0.078 1.00 97.31 101 VAL A C 1
ATOM 806 O O . VAL A 1 101 ? -0.148 -11.056 1.050 1.00 97.31 101 VAL A O 1
ATOM 809 N N . CYS A 1 102 ? -0.189 -9.709 -0.731 1.00 96.69 102 CYS A N 1
ATOM 810 C CA . CYS A 1 102 ? -1.586 -9.315 -0.532 1.00 96.69 102 CYS A CA 1
ATOM 811 C C . CYS A 1 102 ? -2.559 -10.494 -0.687 1.00 96.69 102 CYS A C 1
ATOM 813 O O . CYS A 1 102 ? -3.522 -10.577 0.072 1.00 96.69 102 CYS A O 1
ATOM 815 N N . GLN A 1 103 ? -2.308 -11.416 -1.626 1.00 96.19 103 GLN A N 1
ATOM 816 C CA . GLN A 1 103 ? -3.113 -12.636 -1.769 1.00 96.19 103 GLN A CA 1
ATOM 817 C C . GLN A 1 103 ? -2.968 -13.556 -0.553 1.00 96.19 103 GLN A C 1
ATOM 819 O O . GLN A 1 103 ? -3.969 -14.080 -0.070 1.00 96.19 103 GLN A O 1
ATOM 824 N N . GLU A 1 104 ? -1.745 -13.750 -0.053 1.00 96.62 104 GLU A N 1
ATOM 825 C CA . GLU A 1 104 ? -1.470 -14.593 1.118 1.00 96.62 104 GLU A CA 1
ATOM 826 C C . GLU A 1 104 ? -2.225 -14.102 2.361 1.00 96.62 104 GLU A C 1
ATOM 828 O O . GLU A 1 104 ? -2.793 -14.902 3.103 1.00 96.62 104 GLU A O 1
ATOM 833 N N . HIS A 1 105 ? -2.319 -12.782 2.529 1.00 95.25 105 HIS A N 1
ATOM 834 C CA . HIS A 1 105 ? -2.974 -12.141 3.669 1.00 95.25 105 HIS A CA 1
ATOM 835 C C . HIS A 1 105 ? -4.384 -11.596 3.373 1.00 95.25 105 HIS A C 1
ATOM 837 O O . HIS A 1 105 ? -4.901 -10.764 4.123 1.00 95.25 105 HIS A O 1
ATOM 843 N N . GLN A 1 106 ? -5.046 -12.062 2.308 1.00 95.00 106 GLN A N 1
ATOM 844 C CA . GLN A 1 106 ? -6.336 -11.522 1.856 1.00 95.00 106 GLN A CA 1
ATOM 845 C C . GLN A 1 106 ? -7.405 -11.494 2.966 1.00 95.00 106 GLN A C 1
ATOM 847 O O . GLN A 1 106 ? -8.140 -10.516 3.107 1.00 95.00 106 GLN A O 1
ATOM 852 N N . GLU A 1 107 ? -7.507 -12.568 3.756 1.00 92.69 107 GLU A N 1
ATOM 853 C CA . GLU A 1 107 ? -8.487 -12.680 4.845 1.00 92.69 107 GLU A CA 1
ATOM 854 C C . GLU A 1 107 ? -8.243 -11.647 5.952 1.00 92.69 107 GLU A C 1
ATOM 856 O O . GLU A 1 107 ? -9.192 -11.054 6.462 1.00 92.69 107 GLU A O 1
ATOM 861 N N . GLU A 1 108 ? -6.980 -11.440 6.330 1.00 93.62 108 GLU A N 1
ATOM 862 C CA . GLU A 1 108 ? -6.593 -10.489 7.374 1.00 93.62 108 GLU A CA 1
ATOM 863 C C . GLU A 1 108 ? -6.831 -9.050 6.918 1.00 93.62 108 GLU A C 1
ATOM 865 O O . GLU A 1 108 ? -7.442 -8.271 7.648 1.00 93.62 108 GLU A O 1
ATOM 870 N N . LEU A 1 109 ? -6.445 -8.723 5.680 1.00 95.06 109 LEU A N 1
ATOM 871 C CA . LEU A 1 109 ? -6.700 -7.414 5.075 1.00 95.06 109 LEU A CA 1
ATOM 872 C C . LEU A 1 109 ? -8.203 -7.106 5.005 1.00 95.06 109 LEU A C 1
ATOM 874 O O . LEU A 1 109 ? -8.625 -6.000 5.334 1.00 95.06 109 LEU A O 1
ATOM 878 N N . ALA A 1 110 ? -9.031 -8.093 4.650 1.00 94.69 110 ALA A N 1
ATOM 879 C CA . ALA A 1 110 ? -10.482 -7.919 4.617 1.00 94.69 110 ALA A CA 1
ATOM 880 C C . ALA A 1 110 ? -11.075 -7.667 6.015 1.00 94.69 110 ALA A C 1
ATOM 882 O O . ALA A 1 110 ? -12.017 -6.889 6.150 1.00 94.69 110 ALA A O 1
ATOM 883 N N . ARG A 1 111 ? -10.524 -8.288 7.067 1.00 92.81 111 ARG A N 1
ATOM 884 C CA . ARG A 1 111 ? -10.945 -8.031 8.456 1.00 92.81 111 ARG A CA 1
ATOM 885 C C . ARG A 1 111 ? -10.578 -6.626 8.908 1.00 92.81 111 ARG A C 1
ATOM 887 O O . ARG A 1 111 ? -11.420 -5.979 9.520 1.00 92.81 111 ARG A O 1
ATOM 894 N N . ILE A 1 112 ? -9.369 -6.161 8.586 1.00 93.38 112 ILE A N 1
ATOM 895 C CA . ILE A 1 112 ? -8.935 -4.785 8.871 1.00 93.38 112 ILE A CA 1
ATOM 896 C C . ILE A 1 112 ? -9.907 -3.794 8.223 1.00 93.38 112 ILE A C 1
ATOM 898 O O . ILE A 1 112 ? -10.467 -2.950 8.917 1.00 93.38 112 ILE A O 1
ATOM 902 N N . LEU A 1 113 ? -10.193 -3.977 6.931 1.00 94.56 113 LEU A N 1
ATOM 903 C CA . LEU A 1 113 ? -11.104 -3.115 6.180 1.00 94.56 113 LEU A CA 1
ATOM 904 C C . LEU A 1 113 ? -12.532 -3.116 6.756 1.00 94.56 113 LEU A C 1
ATOM 906 O O . LEU A 1 113 ? -13.166 -2.068 6.867 1.00 94.56 113 LEU A O 1
ATOM 910 N N . THR A 1 114 ? -13.055 -4.280 7.153 1.00 94.00 114 THR A N 1
ATOM 911 C CA . THR A 1 114 ? -14.362 -4.367 7.825 1.00 94.00 114 THR A CA 1
ATOM 912 C C . THR A 1 114 ? -14.366 -3.637 9.167 1.00 94.00 114 THR A C 1
ATOM 914 O O . THR A 1 114 ? -15.361 -2.998 9.485 1.00 94.00 114 THR A O 1
ATOM 917 N N . LEU A 1 115 ? -13.288 -3.711 9.948 1.00 92.00 115 LEU A N 1
ATOM 918 C CA . LEU A 1 115 ? -13.231 -3.076 11.267 1.00 92.00 115 LEU A CA 1
ATOM 919 C C . LEU A 1 115 ? -13.144 -1.555 11.187 1.00 92.00 115 LEU A C 1
ATOM 921 O O . LEU A 1 115 ? -13.810 -0.880 11.962 1.00 92.00 115 LEU A O 1
ATOM 925 N N . GLU A 1 116 ? -12.350 -1.009 10.266 1.00 91.00 116 GLU A N 1
ATOM 926 C CA . GLU A 1 116 ? -12.198 0.446 10.155 1.00 91.00 116 GLU A CA 1
ATOM 927 C C . GLU A 1 116 ? -13.376 1.114 9.430 1.00 91.00 116 GLU A C 1
ATOM 929 O O . GLU A 1 116 ? -13.749 2.237 9.763 1.00 91.00 116 GLU A O 1
ATOM 934 N N . GLN A 1 117 ? -13.978 0.437 8.444 1.00 94.00 117 GLN A N 1
ATOM 935 C CA . GLN A 1 117 ? -14.987 1.041 7.569 1.00 94.00 117 GLN A CA 1
ATOM 936 C C . GLN A 1 117 ? -16.412 0.528 7.836 1.00 94.00 117 GLN A C 1
ATOM 938 O O . GLN A 1 117 ? -17.375 1.260 7.608 1.00 94.00 117 GLN A O 1
ATOM 943 N N . GLY A 1 118 ? -16.569 -0.695 8.347 1.00 91.81 118 GLY A N 1
ATOM 944 C CA . GLY A 1 118 ? -17.863 -1.278 8.720 1.00 91.81 118 GLY A CA 1
ATOM 945 C C . GLY A 1 118 ? -18.557 -2.119 7.643 1.00 91.81 118 GLY A C 1
ATOM 946 O O . GLY A 1 118 ? -19.619 -2.682 7.920 1.00 91.81 118 GLY A O 1
ATOM 947 N N . LYS A 1 119 ? -18.006 -2.242 6.424 1.00 93.50 119 LYS A N 1
ATOM 948 C CA . LYS A 1 119 ? -18.610 -3.075 5.366 1.00 93.50 119 LYS A CA 1
ATOM 949 C C . LYS A 1 119 ? -18.623 -4.564 5.735 1.00 93.50 119 LYS A C 1
ATOM 951 O O . LYS A 1 119 ? -17.682 -5.053 6.373 1.00 93.50 119 LYS A O 1
ATOM 956 N N . PRO A 1 120 ? -19.633 -5.328 5.281 1.00 95.31 120 PRO A N 1
ATOM 957 C CA . PRO A 1 120 ? -19.668 -6.772 5.464 1.00 95.31 120 PRO A CA 1
ATOM 958 C C . PRO A 1 120 ? -18.397 -7.464 4.956 1.00 95.31 120 PRO A C 1
ATOM 960 O O . PRO A 1 120 ? -17.902 -7.175 3.868 1.00 95.31 120 PRO A O 1
ATOM 963 N N . LEU A 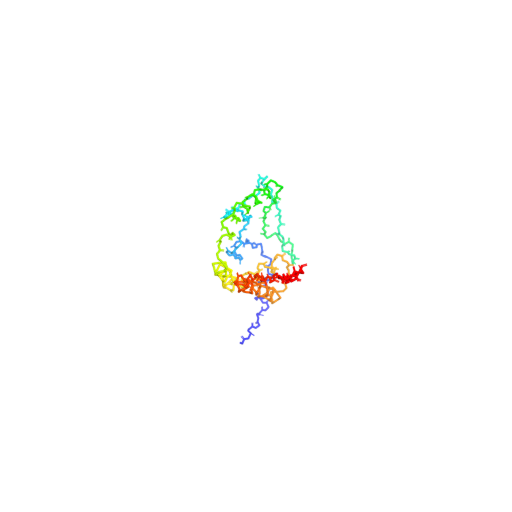1 121 ? -17.907 -8.453 5.707 1.00 92.12 121 LEU A N 1
ATOM 964 C CA . LEU A 1 121 ? -16.671 -9.171 5.378 1.00 92.12 121 LEU A CA 1
ATOM 965 C C . LEU A 1 121 ? -16.633 -9.763 3.947 1.00 92.12 121 LEU A C 1
ATOM 967 O O . LEU A 1 121 ? -15.578 -9.692 3.318 1.00 92.12 121 LEU A O 1
ATOM 971 N N . PRO A 1 122 ? -17.719 -10.335 3.380 1.00 95.56 122 PRO A N 1
ATOM 972 C CA . PRO A 1 122 ? -17.697 -10.800 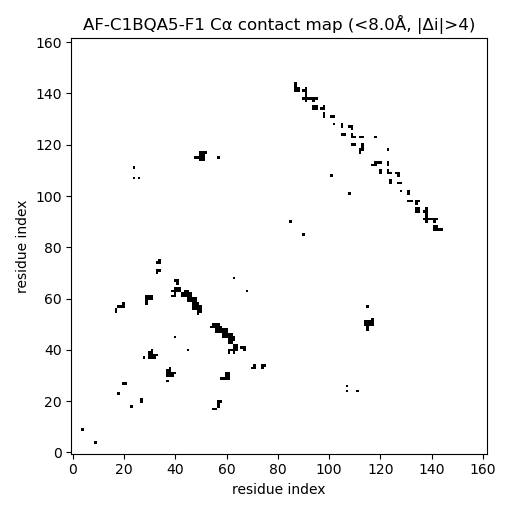1.990 1.00 95.56 122 PRO A CA 1
ATOM 973 C C . PRO A 1 122 ? -17.446 -9.678 0.973 1.00 95.56 122 PRO A C 1
ATOM 975 O O . PRO A 1 122 ? -16.751 -9.902 -0.016 1.00 95.56 122 PRO A O 1
ATOM 978 N N . GLU A 1 123 ? -17.973 -8.480 1.230 1.00 97.31 123 GLU A N 1
ATOM 979 C CA . GLU A 1 123 ? -17.750 -7.299 0.394 1.00 97.31 123 GLU A CA 1
ATOM 980 C C . GLU A 1 123 ? -16.303 -6.814 0.526 1.00 97.31 123 GLU A C 1
ATOM 982 O O . GLU A 1 123 ? -15.629 -6.635 -0.486 1.00 97.31 123 GLU A O 1
ATOM 987 N N . ALA A 1 124 ? -15.779 -6.735 1.756 1.00 96.00 124 ALA A N 1
ATOM 988 C CA . ALA A 1 124 ? -14.372 -6.418 2.002 1.00 96.00 124 ALA A CA 1
ATOM 989 C C . ALA A 1 124 ? -13.423 -7.385 1.277 1.00 96.00 124 ALA A C 1
ATOM 991 O O . ALA A 1 124 ? -12.465 -6.952 0.646 1.00 96.00 124 ALA A O 1
ATOM 992 N N . LYS A 1 125 ? -13.701 -8.697 1.290 1.00 96.31 125 LYS A N 1
ATOM 993 C CA . LYS A 1 125 ? -12.901 -9.680 0.536 1.00 96.31 125 LYS A CA 1
ATOM 994 C C . LYS A 1 125 ? -12.928 -9.417 -0.965 1.00 96.31 125 LYS A C 1
ATOM 996 O O . LYS A 1 125 ? -11.887 -9.541 -1.605 1.00 96.31 125 LYS A O 1
ATOM 1001 N N . GLY A 1 126 ? -14.098 -9.087 -1.513 1.00 97.50 126 GLY A N 1
ATOM 1002 C CA . GLY A 1 126 ? -14.239 -8.714 -2.918 1.00 97.50 126 GLY A CA 1
ATOM 1003 C C . GLY A 1 126 ? -13.399 -7.485 -3.260 1.00 97.50 126 GLY A C 1
ATOM 1004 O O . GLY A 1 126 ? -12.692 -7.490 -4.263 1.00 97.50 126 GLY A O 1
ATOM 1005 N N . GLU A 1 127 ? -13.404 -6.478 -2.387 1.00 98.25 127 GLU A N 1
ATOM 1006 C CA . GLU A 1 127 ? -12.609 -5.261 -2.551 1.00 98.25 127 GLU A CA 1
ATOM 1007 C C . GLU A 1 127 ? -11.104 -5.512 -2.467 1.00 98.25 127 GLU A C 1
ATOM 1009 O O . GLU A 1 127 ? -10.370 -4.993 -3.301 1.00 98.25 127 GLU A O 1
ATOM 1014 N N . ILE A 1 128 ? -10.631 -6.352 -1.537 1.00 97.81 128 ILE A N 1
ATOM 1015 C CA . ILE A 1 128 ? -9.209 -6.723 -1.479 1.00 97.81 128 ILE A CA 1
ATOM 1016 C C . ILE A 1 128 ? -8.785 -7.435 -2.767 1.00 97.81 128 ILE A C 1
ATOM 1018 O O . ILE A 1 128 ? -7.747 -7.096 -3.329 1.00 97.81 128 ILE A O 1
ATOM 1022 N N . VAL A 1 129 ? -9.589 -8.372 -3.283 1.00 97.56 129 VAL A N 1
ATOM 1023 C CA . VAL A 1 129 ? -9.295 -9.051 -4.561 1.00 97.56 129 VAL A CA 1
ATOM 1024 C C . VAL A 1 129 ? -9.272 -8.054 -5.716 1.00 97.56 129 VAL A C 1
ATOM 1026 O O . VAL A 1 129 ? -8.351 -8.071 -6.533 1.00 97.56 129 VAL A O 1
ATOM 1029 N N . TYR A 1 130 ? -10.263 -7.165 -5.771 1.00 97.94 130 TYR A N 1
ATOM 1030 C CA . TYR A 1 130 ? -10.352 -6.135 -6.797 1.00 97.94 130 TYR A CA 1
ATOM 1031 C C . TYR A 1 130 ? -9.155 -5.175 -6.747 1.00 97.94 130 TYR A C 1
ATOM 1033 O O . TYR A 1 130 ? -8.496 -4.964 -7.762 1.00 97.94 130 TYR A O 1
ATOM 1041 N N . GLY A 1 131 ? -8.805 -4.662 -5.567 1.00 97.62 131 GLY A N 1
ATOM 1042 C CA . GLY A 1 131 ? -7.633 -3.815 -5.353 1.00 97.62 131 GLY A CA 1
ATOM 1043 C C . GLY A 1 131 ? -6.333 -4.519 -5.738 1.00 97.62 131 GLY A C 1
ATOM 1044 O O . GLY A 1 131 ? -5.497 -3.947 -6.437 1.00 97.62 131 GLY A O 1
ATOM 1045 N N . ASN A 1 132 ? -6.189 -5.791 -5.365 1.00 97.38 132 ASN A N 1
ATOM 1046 C CA . ASN A 1 132 ? -5.000 -6.570 -5.685 1.00 97.38 132 ASN A CA 1
ATOM 1047 C C . ASN A 1 132 ? -4.860 -6.836 -7.197 1.00 97.38 132 ASN A C 1
ATOM 1049 O O . ASN A 1 132 ? -3.745 -6.875 -7.716 1.00 97.38 132 ASN A O 1
ATOM 1053 N N . SER A 1 133 ? -5.968 -6.925 -7.943 1.00 97.88 133 SER A N 1
ATOM 1054 C CA . SER A 1 133 ? -5.930 -7.085 -9.406 1.00 97.88 133 SER A CA 1
ATOM 1055 C C . SER A 1 133 ? -5.198 -5.941 -10.125 1.00 97.88 133 SER A C 1
ATOM 1057 O O . SER A 1 133 ? -4.535 -6.172 -11.136 1.00 97.88 133 SER A O 1
ATOM 1059 N N . TYR A 1 134 ? -5.215 -4.722 -9.569 1.00 98.25 134 TYR A N 1
ATOM 1060 C CA . TYR A 1 134 ? -4.428 -3.610 -10.105 1.00 98.25 134 TYR A CA 1
ATOM 1061 C C . TYR A 1 134 ? -2.923 -3.849 -9.968 1.00 98.25 134 TYR A C 1
ATOM 1063 O O . TYR A 1 134 ? -2.173 -3.510 -10.884 1.00 98.25 134 TYR A O 1
ATOM 1071 N N . LEU A 1 135 ? -2.465 -4.443 -8.858 1.00 98.06 135 LEU A N 1
ATOM 1072 C CA . LEU A 1 135 ? -1.049 -4.777 -8.673 1.00 98.06 135 LEU A CA 1
ATOM 1073 C C . LEU A 1 135 ? -0.589 -5.793 -9.718 1.00 98.06 135 LEU A C 1
ATOM 1075 O O . LEU A 1 135 ? 0.484 -5.625 -10.297 1.00 98.06 135 LEU A O 1
ATOM 1079 N N . GLU A 1 136 ? -1.407 -6.809 -9.997 1.00 97.75 136 GLU A N 1
ATOM 1080 C CA . GLU A 1 136 ? -1.138 -7.769 -11.068 1.00 97.75 136 GLU A CA 1
ATOM 1081 C C . GLU A 1 136 ? -1.088 -7.079 -12.434 1.00 97.75 136 GLU A C 1
ATOM 1083 O O . GLU A 1 136 ? -0.060 -7.152 -13.109 1.00 97.75 136 GLU A O 1
ATOM 1088 N N . TRP A 1 137 ? -2.135 -6.344 -12.807 1.00 98.38 137 TRP A N 1
ATOM 1089 C CA . TRP A 1 137 ? -2.214 -5.674 -14.104 1.00 98.38 137 TRP A CA 1
ATOM 1090 C C . TRP A 1 137 ? -1.037 -4.717 -14.340 1.00 98.38 137 TRP A C 1
ATOM 1092 O O . TRP A 1 137 ? -0.314 -4.835 -15.333 1.00 98.38 137 TRP A O 1
ATOM 1102 N N . PHE A 1 138 ? -0.768 -3.807 -13.397 1.00 98.38 138 PHE A N 1
ATOM 1103 C CA . PHE A 1 138 ? 0.337 -2.856 -13.528 1.00 98.38 138 PHE A CA 1
ATOM 1104 C C . PHE A 1 138 ? 1.714 -3.523 -13.453 1.00 98.38 138 PHE A C 1
ATOM 1106 O O . PHE A 1 138 ? 2.674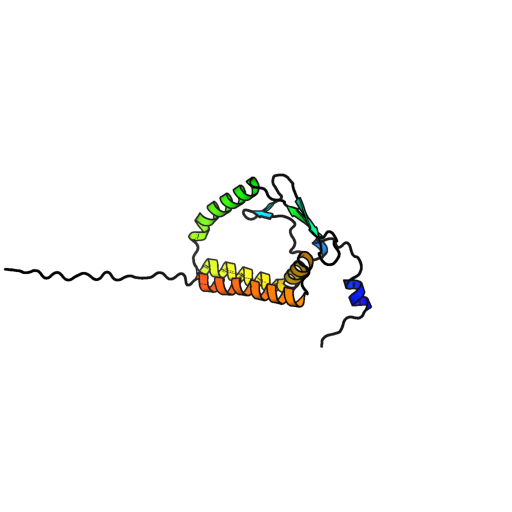 -2.992 -14.018 1.00 98.38 138 PHE A O 1
ATOM 1113 N N . SER A 1 139 ? 1.833 -4.698 -12.820 1.00 97.94 139 SER A N 1
ATOM 1114 C CA . SER A 1 139 ? 3.069 -5.481 -12.891 1.00 97.94 139 SER A CA 1
ATOM 1115 C C . SER A 1 139 ? 3.380 -5.914 -14.322 1.00 97.94 139 SER A C 1
ATOM 1117 O O . SER A 1 139 ? 4.546 -5.929 -14.716 1.00 97.94 139 SER A O 1
ATOM 1119 N N . GLU A 1 140 ? 2.369 -6.229 -15.127 1.00 97.25 140 GLU A N 1
ATOM 1120 C CA . GLU A 1 140 ? 2.563 -6.619 -16.519 1.00 97.25 140 GLU A CA 1
ATOM 1121 C C . GLU A 1 140 ? 2.771 -5.396 -17.418 1.00 97.25 140 GLU A C 1
ATOM 1123 O O . GLU A 1 140 ? 3.712 -5.369 -18.220 1.00 97.25 140 GLU A O 1
ATOM 1128 N N . GLU A 1 141 ? 1.961 -4.352 -17.224 1.00 97.88 141 GLU A N 1
ATOM 1129 C CA . GLU A 1 141 ? 2.059 -3.094 -17.974 1.00 97.88 141 GLU A CA 1
ATOM 1130 C C . GLU A 1 141 ? 3.388 -2.364 -17.758 1.00 97.88 141 GLU A C 1
ATOM 1132 O O . GLU A 1 141 ? 3.862 -1.664 -18.652 1.00 97.88 141 GLU A O 1
ATOM 1137 N N . ALA A 1 142 ? 4.078 -2.599 -16.637 1.00 96.44 142 ALA A N 1
ATOM 1138 C CA . ALA A 1 142 ? 5.413 -2.051 -16.384 1.00 96.44 142 ALA A CA 1
ATOM 1139 C C . ALA A 1 142 ? 6.439 -2.368 -17.492 1.00 96.44 142 ALA A C 1
ATOM 1141 O O . ALA A 1 142 ? 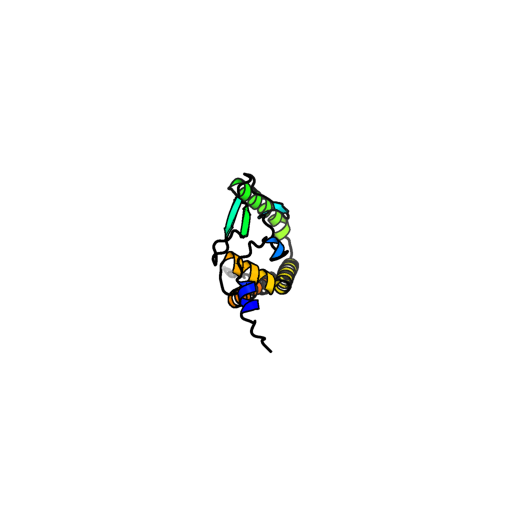7.459 -1.682 -17.607 1.00 96.44 142 ALA A O 1
ATOM 1142 N N . ARG A 1 143 ? 6.194 -3.405 -18.306 1.00 95.19 143 ARG A N 1
ATOM 1143 C CA . ARG A 1 143 ? 7.052 -3.826 -19.426 1.00 95.19 143 ARG A CA 1
ATOM 1144 C C . ARG A 1 143 ? 6.600 -3.286 -20.789 1.00 95.19 143 ARG A C 1
ATOM 1146 O O . ARG A 1 143 ? 7.282 -3.552 -21.776 1.00 95.19 143 ARG A O 1
ATOM 1153 N N . ARG A 1 144 ? 5.481 -2.557 -20.847 1.00 95.56 144 ARG A N 1
ATOM 1154 C CA . ARG A 1 144 ? 4.800 -2.105 -22.074 1.00 95.56 144 ARG A CA 1
ATOM 1155 C C . ARG A 1 144 ? 4.781 -0.581 -22.231 1.00 95.56 144 ARG A C 1
ATOM 1157 O O . ARG A 1 144 ? 3.930 -0.033 -22.919 1.00 95.56 144 ARG A O 1
ATOM 1164 N N . GLY A 1 145 ? 5.749 0.111 -21.627 1.00 89.44 145 GLY A N 1
ATOM 1165 C CA . GLY A 1 145 ? 5.975 1.547 -21.830 1.00 89.44 145 GLY A CA 1
ATOM 1166 C C . GLY A 1 145 ? 6.567 1.845 -23.210 1.00 89.44 145 GLY A C 1
ATOM 1167 O O . GLY A 1 145 ? 7.725 2.245 -23.305 1.00 89.44 145 GLY A O 1
ATOM 1168 N N . TYR A 1 146 ? 5.808 1.568 -24.269 1.00 92.12 146 TYR A N 1
ATOM 1169 C CA . TYR A 1 146 ? 6.222 1.782 -25.651 1.00 92.12 146 TYR A CA 1
ATOM 1170 C C . TYR A 1 146 ? 6.316 3.278 -25.973 1.00 92.12 146 TYR A C 1
ATOM 1172 O O . TYR A 1 146 ? 5.515 4.079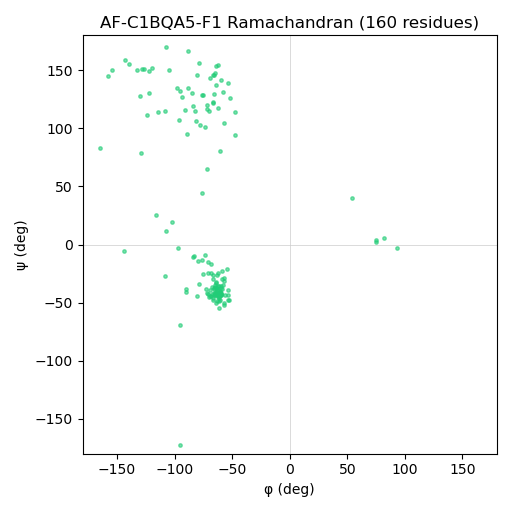 -25.497 1.00 92.12 146 TYR A O 1
ATOM 1180 N N . GLY A 1 147 ? 7.303 3.637 -26.790 1.00 91.69 147 GLY A N 1
ATOM 1181 C CA . GLY A 1 147 ? 7.366 4.931 -27.463 1.00 91.69 147 GLY A CA 1
ATOM 1182 C C . GLY A 1 147 ? 7.069 4.771 -28.951 1.00 91.69 147 GLY A C 1
ATOM 1183 O O . GLY A 1 147 ? 7.059 3.652 -29.468 1.00 91.69 147 GLY A O 1
ATOM 1184 N N . ASP A 1 148 ? 6.886 5.891 -29.640 1.00 92.94 148 ASP A N 1
ATOM 1185 C CA . ASP A 1 148 ? 6.598 5.918 -31.072 1.00 92.94 148 ASP A CA 1
ATOM 1186 C C . ASP A 1 148 ? 7.817 6.355 -31.890 1.00 92.94 148 ASP A C 1
ATOM 1188 O O . ASP A 1 148 ? 8.644 7.155 -31.445 1.00 92.94 148 ASP A O 1
ATOM 1192 N N . VAL A 1 149 ? 7.908 5.861 -33.126 1.00 90.88 149 VAL A N 1
ATOM 1193 C CA . VAL A 1 149 ? 8.886 6.329 -34.117 1.00 90.88 149 VAL A CA 1
ATOM 1194 C C . VAL A 1 149 ? 8.144 7.127 -35.181 1.00 90.88 149 VAL A C 1
ATOM 1196 O O . VAL A 1 149 ? 7.336 6.579 -35.927 1.00 90.88 149 VAL A O 1
ATOM 1199 N N . SER A 1 150 ? 8.432 8.425 -35.270 1.00 85.00 150 SER A N 1
ATOM 1200 C CA . SER A 1 150 ? 7.892 9.288 -36.324 1.00 85.00 150 SER A CA 1
ATOM 1201 C C . SER A 1 150 ? 8.866 9.363 -37.498 1.00 85.00 150 SER A C 1
ATOM 1203 O O . SER A 1 150 ? 10.040 9.676 -37.313 1.00 85.00 150 SER A O 1
ATOM 1205 N N . ILE A 1 151 ? 8.382 9.083 -38.710 1.00 85.56 151 ILE A N 1
ATOM 1206 C CA . ILE A 1 151 ? 9.170 9.237 -39.938 1.00 85.56 151 ILE A CA 1
ATOM 1207 C C . ILE A 1 151 ? 8.941 10.646 -40.480 1.00 85.56 151 ILE A C 1
ATOM 1209 O O . ILE A 1 151 ? 7.836 10.988 -40.904 1.00 85.56 151 ILE A O 1
ATOM 1213 N N . GLU A 1 152 ? 9.995 11.457 -40.504 1.00 76.81 152 GLU A N 1
ATOM 1214 C CA . GLU A 1 152 ? 9.971 12.753 -41.172 1.00 76.81 152 GLU A CA 1
ATOM 1215 C C . GLU A 1 152 ? 9.975 12.542 -42.694 1.00 76.81 152 GLU A C 1
ATOM 1217 O O . GLU A 1 152 ? 10.872 11.918 -43.269 1.00 76.81 152 GLU A O 1
ATOM 1222 N N . ARG A 1 153 ? 8.937 13.034 -43.377 1.00 71.44 153 ARG A N 1
ATOM 1223 C CA . ARG A 1 153 ? 8.870 12.998 -44.840 1.00 71.44 153 ARG A CA 1
ATOM 1224 C C . ARG A 1 153 ? 9.845 14.042 -45.385 1.00 71.44 153 ARG A C 1
ATOM 1226 O O . ARG A 1 153 ? 9.498 15.216 -45.455 1.00 71.44 153 ARG A O 1
ATOM 1233 N N . LEU A 1 154 ? 11.021 13.608 -45.841 1.00 61.62 154 LEU A N 1
ATOM 1234 C CA . LEU A 1 154 ? 11.902 14.433 -46.672 1.00 61.62 154 LEU A CA 1
ATOM 1235 C C . LEU A 1 154 ? 11.125 14.871 -47.923 1.00 61.62 154 LEU A C 1
ATOM 1237 O O . LEU A 1 154 ? 10.866 14.076 -48.834 1.00 61.62 154 LEU A O 1
ATOM 1241 N N . SER A 1 155 ? 10.706 16.135 -47.959 1.00 59.28 155 SER A N 1
ATOM 1242 C CA . SER A 1 155 ? 10.190 16.761 -49.168 1.00 59.28 155 SER A CA 1
ATOM 1243 C C . SER A 1 155 ? 11.315 16.765 -50.206 1.00 59.28 155 SER A C 1
ATOM 1245 O O . SER A 1 155 ? 12.405 17.293 -50.001 1.00 59.28 155 SER A O 1
ATOM 1247 N N . ARG A 1 156 ? 11.068 16.056 -51.310 1.00 53.62 156 ARG A N 1
ATOM 1248 C CA . ARG A 1 156 ? 12.029 15.800 -52.382 1.00 53.62 156 ARG A CA 1
ATOM 1249 C C . ARG A 1 156 ? 12.676 17.091 -52.891 1.00 53.62 156 ARG A C 1
ATOM 1251 O O . ARG A 1 156 ? 11.998 17.982 -53.397 1.00 53.62 156 ARG A O 1
ATOM 1258 N N . ILE A 1 157 ? 14.005 17.088 -52.874 1.00 55.56 157 ILE A N 1
ATOM 1259 C CA . ILE A 1 157 ? 14.875 17.806 -53.806 1.00 55.56 157 ILE A CA 1
ATOM 1260 C C . ILE A 1 157 ? 14.357 17.529 -55.224 1.00 55.56 157 ILE A C 1
ATOM 1262 O O . ILE A 1 157 ? 14.396 16.376 -55.634 1.00 55.56 157 ILE A O 1
ATOM 1266 N N . HIS A 1 158 ? 13.844 18.540 -55.931 1.00 55.03 158 HIS A N 1
ATOM 1267 C CA . HIS A 1 158 ? 13.834 18.666 -57.400 1.00 55.03 158 HIS A CA 1
ATOM 1268 C C . HIS A 1 158 ? 13.494 20.124 -57.768 1.00 55.03 158 HIS A C 1
ATOM 1270 O O . HIS A 1 158 ? 12.358 20.472 -58.080 1.00 55.03 158 HIS A O 1
ATOM 1276 N N . LYS A 1 159 ? 14.509 20.990 -57.752 1.00 47.62 159 LYS A N 1
ATOM 1277 C CA . LYS A 1 159 ? 14.616 22.089 -58.719 1.00 47.62 159 LYS A CA 1
ATOM 1278 C C . LYS A 1 159 ? 16.012 22.028 -59.328 1.00 47.62 159 LYS A C 1
ATOM 1280 O O . LYS A 1 159 ? 16.910 22.755 -58.930 1.00 47.62 159 LYS A O 1
ATOM 1285 N N . VAL A 1 160 ? 16.181 21.105 -60.271 1.00 51.84 160 VAL A N 1
ATOM 1286 C CA . VAL A 1 160 ? 17.093 21.342 -61.389 1.00 51.84 160 VAL A CA 1
ATOM 1287 C C . VAL A 1 160 ? 16.281 22.183 -62.367 1.00 51.84 160 VAL A C 1
ATOM 1289 O O . VAL A 1 160 ? 15.333 21.686 -62.971 1.00 51.84 160 VAL A O 1
ATOM 1292 N N . GLN A 1 161 ? 16.591 23.470 -62.448 1.00 44.50 161 GLN A N 1
ATOM 1293 C CA . GLN A 1 161 ? 16.205 24.315 -63.569 1.00 44.50 161 GLN A CA 1
ATOM 1294 C C . GLN A 1 161 ? 17.493 24.886 -64.153 1.00 44.50 161 GLN A C 1
ATOM 1296 O O . GLN A 1 161 ? 18.374 25.305 -63.403 1.00 44.50 161 GLN A O 1
ATOM 1301 N N . MET A 1 162 ? 17.570 24.735 -65.475 1.00 44.53 162 MET A N 1
ATOM 1302 C CA . MET A 1 162 ? 18.664 25.077 -66.384 1.00 44.53 162 MET A CA 1
ATOM 1303 C C . MET A 1 162 ? 19.139 26.519 -66.251 1.00 44.53 162 MET A C 1
ATOM 1305 O O . MET A 1 162 ? 18.283 27.386 -65.960 1.00 44.53 162 MET A O 1
#

InterPro domains:
  IPR015590 Aldehyde dehydrogenase domain [PF00171] (38-149)
  IPR016161 Aldehyde/histidinol dehydrogenase [SSF53720] (18-153)
  IPR016162 Aldehyde dehydrogenase, N-terminal [G3DSA:3.40.605.10] (23-161)
  IPR050740 Aldehyde Dehydrogenase Superfamily [PTHR43353] (25-154)

Nearest PDB structures (foldseek):
  8s33-assembly2_F  TM=9.738E-01  e=3.458E-10  Acinetobacter baumannii
  8c54-assembly1_D  TM=9.765E-01  e=1.281E-09  Rhizobium leguminosarum bv. trifolii SRDI565
  3ek1-assembly1_C  TM=9.805E-01  e=4.470E-09  Brucella abortus 2308
  5exf-assembly1_C  TM=9.483E-01  e=8.932E-07  Pyrobaculum ferrireducens
  3r64-assembly1_B  TM=9.338E-01  e=1.025E-05  Corynebacterium glutamicum ATCC 13032

Radius of gyration: 25.28 Å; Cα contacts (8 Å, |Δi|>4): 150; chains: 1; bounding box: 45×53×90 Å

pLDDT: mean 85.55, std 19.75, range [31.92, 98.69]